Protein AF-A0A6V8MM05-F1 (afdb_monomer_lite)

pLDDT: mean 79.46, std 11.12, range [48.28, 94.5]

Structure (mmCIF, N/CA/C/O backbone):
data_AF-A0A6V8MM05-F1
#
_entry.id   AF-A0A6V8MM05-F1
#
loop_
_atom_site.group_PDB
_atom_site.id
_atom_site.type_symbol
_atom_site.label_atom_id
_atom_site.label_alt_id
_atom_site.label_comp_id
_atom_site.label_asym_id
_atom_site.label_entity_id
_atom_site.label_seq_id
_atom_site.pdbx_PDB_ins_code
_atom_site.Cartn_x
_atom_site.Cartn_y
_atom_site.Cartn_z
_atom_site.occupancy
_atom_site.B_iso_or_equiv
_atom_site.auth_seq_id
_atom_site.auth_comp_id
_atom_site.auth_asym_id
_atom_site.auth_atom_id
_atom_site.pdbx_PDB_model_num
ATOM 1 N N . MET A 1 1 ? 1.244 13.590 15.523 1.00 61.19 1 MET A N 1
ATOM 2 C CA . MET A 1 1 ? 1.813 14.209 14.298 1.00 61.19 1 MET A CA 1
ATOM 3 C C . MET A 1 1 ? 2.415 13.196 13.324 1.00 61.19 1 MET A C 1
ATOM 5 O O . MET A 1 1 ? 2.121 13.304 12.143 1.00 61.19 1 MET A O 1
ATOM 9 N N . ARG A 1 2 ? 3.175 12.181 13.776 1.00 66.50 2 ARG A N 1
ATOM 10 C CA . ARG A 1 2 ? 3.719 11.116 12.899 1.00 66.50 2 ARG A CA 1
ATOM 11 C C . ARG A 1 2 ? 2.676 10.431 12.002 1.00 66.50 2 ARG A C 1
ATOM 13 O O . ARG A 1 2 ? 2.949 10.214 10.832 1.00 66.50 2 ARG A O 1
ATOM 20 N N . THR A 1 3 ? 1.478 10.152 12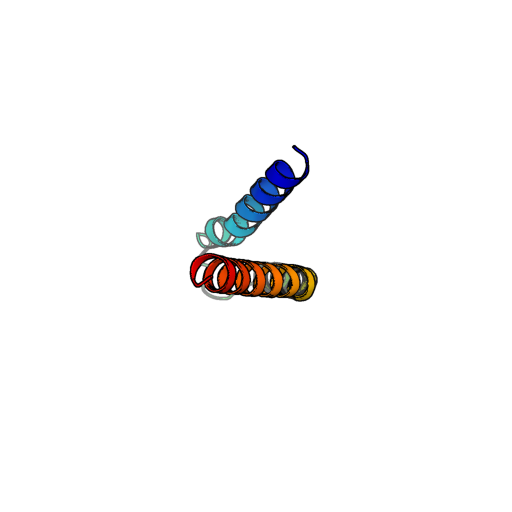.518 1.00 71.56 3 THR A N 1
ATOM 21 C CA . THR A 1 3 ? 0.409 9.489 11.749 1.00 71.56 3 THR A CA 1
ATOM 22 C C . THR A 1 3 ? -0.058 10.317 10.549 1.00 71.56 3 THR A C 1
ATOM 24 O O . THR A 1 3 ? -0.158 9.779 9.459 1.00 71.56 3 THR A O 1
ATOM 27 N N . ALA A 1 4 ? -0.256 11.631 10.714 1.00 76.62 4 ALA A N 1
ATOM 28 C CA . ALA A 1 4 ? -0.675 12.517 9.623 1.00 76.62 4 ALA A CA 1
ATOM 29 C C . ALA A 1 4 ? 0.410 12.665 8.545 1.00 76.62 4 ALA A C 1
ATOM 31 O O . ALA A 1 4 ? 0.106 12.651 7.358 1.00 76.62 4 ALA A O 1
ATOM 32 N N . ILE A 1 5 ? 1.681 12.743 8.955 1.00 82.69 5 ILE A N 1
ATOM 33 C CA . ILE A 1 5 ? 2.823 12.771 8.032 1.00 82.69 5 ILE A CA 1
ATOM 34 C C . ILE A 1 5 ? 2.883 11.473 7.218 1.00 82.69 5 ILE A C 1
ATOM 36 O O . ILE A 1 5 ? 3.014 11.529 6.000 1.00 82.69 5 ILE A O 1
ATOM 40 N N . ASN A 1 6 ? 2.705 10.312 7.856 1.00 82.88 6 ASN A N 1
ATOM 41 C CA . ASN A 1 6 ? 2.663 9.031 7.150 1.00 82.88 6 ASN A CA 1
ATOM 42 C C . ASN A 1 6 ? 1.473 8.928 6.188 1.00 82.88 6 ASN A C 1
ATOM 44 O O . ASN A 1 6 ? 1.640 8.398 5.094 1.00 82.88 6 ASN A O 1
ATOM 48 N N . THR A 1 7 ? 0.300 9.452 6.553 1.00 79.94 7 THR A N 1
ATOM 49 C CA . THR A 1 7 ? -0.857 9.512 5.647 1.00 79.94 7 THR A CA 1
ATOM 50 C C . THR A 1 7 ? -0.564 10.387 4.433 1.00 79.94 7 THR A C 1
ATOM 52 O O . THR A 1 7 ? -0.836 9.974 3.314 1.00 79.94 7 THR A O 1
ATOM 55 N N . ILE A 1 8 ? 0.045 11.560 4.624 1.00 83.19 8 ILE A N 1
ATOM 56 C CA . ILE A 1 8 ? 0.411 12.458 3.518 1.00 83.19 8 ILE A CA 1
ATOM 57 C C . ILE A 1 8 ? 1.452 11.801 2.605 1.00 83.19 8 ILE A C 1
ATOM 59 O O . ILE A 1 8 ? 1.291 11.821 1.388 1.00 83.19 8 ILE A O 1
ATOM 63 N N . ILE A 1 9 ? 2.484 11.171 3.173 1.00 83.69 9 ILE A N 1
ATOM 64 C CA . ILE A 1 9 ? 3.500 10.436 2.406 1.00 83.69 9 ILE A CA 1
ATOM 65 C C . ILE A 1 9 ? 2.856 9.288 1.619 1.00 83.69 9 ILE A C 1
ATOM 67 O O . ILE A 1 9 ? 3.172 9.110 0.445 1.00 83.69 9 ILE A O 1
ATOM 71 N N . ALA A 1 10 ? 1.919 8.550 2.221 1.00 80.88 10 ALA A N 1
ATOM 72 C CA . ALA A 1 10 ? 1.188 7.485 1.540 1.00 80.88 10 ALA A CA 1
ATOM 73 C C . ALA A 1 10 ? 0.339 8.019 0.373 1.00 80.88 10 ALA A C 1
ATOM 75 O O . ALA A 1 10 ? 0.355 7.428 -0.703 1.00 80.88 10 ALA A O 1
ATOM 76 N N . THR A 1 11 ? -0.339 9.158 0.543 1.00 79.31 11 THR A N 1
ATOM 77 C CA . THR A 1 11 ? -1.130 9.801 -0.521 1.00 79.31 11 THR A CA 1
ATOM 78 C C . THR A 1 11 ? -0.256 10.352 -1.649 1.00 79.31 11 THR A C 1
ATOM 80 O O . THR A 1 11 ? -0.635 10.287 -2.811 1.00 79.31 11 THR A O 1
ATOM 83 N N . LEU A 1 12 ? 0.926 10.888 -1.344 1.00 80.38 12 LEU A N 1
ATOM 84 C CA . LEU A 1 12 ? 1.848 11.383 -2.371 1.00 80.38 12 LEU A CA 1
ATOM 85 C C . LEU A 1 12 ? 2.532 10.236 -3.127 1.00 80.38 12 LEU A C 1
ATOM 87 O O . LEU A 1 12 ? 2.785 10.352 -4.325 1.00 80.38 12 LEU A O 1
ATOM 91 N N . ALA A 1 13 ? 2.778 9.104 -2.463 1.00 77.69 13 ALA A N 1
ATOM 92 C CA . ALA A 1 13 ? 3.350 7.917 -3.093 1.00 77.69 13 ALA A CA 1
ATOM 93 C C . ALA A 1 13 ? 2.438 7.316 -4.182 1.00 77.69 13 ALA A C 1
ATOM 95 O O . ALA A 1 13 ? 2.944 6.718 -5.132 1.00 77.69 13 ALA A O 1
ATOM 96 N N . THR A 1 14 ? 1.115 7.515 -4.107 1.00 77.81 14 THR A N 1
ATOM 97 C CA . THR A 1 14 ? 0.174 7.057 -5.148 1.00 77.81 14 THR A CA 1
ATOM 98 C C . THR A 1 14 ? 0.119 7.967 -6.378 1.00 77.81 14 THR A C 1
ATOM 100 O O . THR A 1 14 ? -0.481 7.576 -7.375 1.00 77.81 14 THR A O 1
ATOM 103 N N . ALA A 1 15 ? 0.759 9.144 -6.359 1.00 73.38 15 ALA A N 1
ATOM 104 C CA . ALA A 1 15 ? 0.800 10.067 -7.499 1.00 73.38 15 ALA A CA 1
ATOM 105 C C . ALA A 1 15 ? 1.889 9.718 -8.535 1.00 73.38 15 ALA A C 1
ATOM 107 O O . ALA A 1 15 ? 1.826 10.171 -9.678 1.00 73.38 15 ALA A O 1
ATOM 108 N N . ALA A 1 16 ? 2.872 8.887 -8.168 1.00 67.94 16 ALA A N 1
ATOM 109 C CA . ALA A 1 16 ? 3.977 8.492 -9.047 1.00 67.94 16 ALA A CA 1
ATOM 110 C C . ALA A 1 16 ? 3.548 7.844 -10.391 1.00 67.94 16 ALA A C 1
ATOM 112 O O . ALA A 1 16 ? 4.143 8.185 -11.415 1.00 67.94 16 ALA A O 1
ATOM 113 N N . PRO A 1 17 ? 2.507 6.984 -10.459 1.00 66.88 17 PRO A N 1
ATOM 114 C CA . PRO A 1 17 ? 2.034 6.402 -11.719 1.00 66.88 17 PRO A CA 1
ATOM 115 C C . PRO A 1 17 ? 1.439 7.437 -12.684 1.00 66.88 17 PRO A C 1
ATOM 117 O O . PRO A 1 17 ? 1.594 7.300 -13.894 1.00 66.88 17 PRO A O 1
ATOM 120 N N . ALA A 1 18 ? 0.797 8.491 -12.166 1.00 68.19 18 ALA A N 1
ATOM 121 C CA . ALA A 1 18 ? 0.208 9.548 -12.990 1.00 68.19 18 ALA A CA 1
ATOM 122 C C . ALA A 1 18 ? 1.281 10.386 -13.707 1.00 68.19 18 ALA A C 1
ATOM 124 O O . ALA A 1 18 ? 1.067 10.834 -14.829 1.00 68.19 18 ALA A O 1
ATOM 125 N N . LEU A 1 19 ? 2.455 10.554 -13.088 1.00 65.12 19 LEU A N 1
ATOM 126 C CA . LEU A 1 19 ? 3.577 11.280 -13.685 1.00 65.12 19 LEU A CA 1
ATOM 127 C C . LEU A 1 19 ? 4.301 10.461 -14.771 1.00 65.12 19 LEU A C 1
ATOM 129 O O . LEU A 1 19 ? 4.810 11.033 -15.731 1.00 65.12 19 LEU A O 1
ATOM 133 N N . ALA A 1 20 ? 4.312 9.129 -14.653 1.00 66.69 20 ALA A N 1
ATOM 134 C CA . ALA A 1 20 ? 4.925 8.224 -15.632 1.00 66.69 20 ALA A CA 1
ATOM 135 C C . ALA A 1 20 ? 4.068 8.000 -16.898 1.00 66.69 20 ALA A C 1
ATOM 137 O O . ALA A 1 20 ? 4.585 7.531 -17.910 1.00 66.69 20 ALA A O 1
ATOM 138 N N . ALA A 1 21 ? 2.777 8.354 -16.869 1.00 65.81 21 ALA A N 1
ATOM 139 C CA . ALA A 1 21 ? 1.836 8.129 -17.971 1.00 65.81 21 ALA A CA 1
ATOM 140 C C . ALA A 1 21 ? 2.104 8.980 -19.232 1.00 65.81 21 ALA A C 1
ATOM 142 O O . ALA A 1 21 ? 1.621 8.638 -20.307 1.00 65.81 21 ALA A O 1
ATOM 143 N N . ASN A 1 22 ? 2.890 10.060 -19.133 1.00 65.81 22 ASN A N 1
ATOM 144 C CA . ASN A 1 22 ? 3.184 10.951 -20.267 1.00 65.81 22 ASN A CA 1
ATOM 145 C C . ASN A 1 22 ? 4.276 10.434 -21.232 1.00 65.81 22 ASN A C 1
ATOM 147 O O . ASN A 1 22 ? 4.584 11.107 -22.214 1.00 65.81 22 ASN A O 1
ATOM 151 N N . GLY A 1 23 ? 4.876 9.265 -20.979 1.00 62.84 23 GLY A N 1
ATOM 152 C CA . GLY A 1 23 ? 5.888 8.650 -21.846 1.00 62.84 23 GLY A CA 1
ATOM 153 C C . GLY A 1 23 ? 5.300 7.562 -22.740 1.00 62.84 23 GLY A C 1
ATOM 154 O O . GLY A 1 23 ? 5.541 6.383 -22.496 1.00 62.84 23 GLY A O 1
ATOM 155 N N . ALA A 1 24 ? 4.512 7.938 -23.749 1.00 56.66 24 ALA A N 1
ATOM 156 C CA . ALA A 1 24 ? 3.969 6.997 -24.726 1.00 56.66 24 ALA A CA 1
ATOM 157 C C . ALA A 1 24 ? 5.090 6.468 -25.642 1.00 56.66 24 ALA A C 1
ATOM 159 O O . ALA A 1 24 ? 5.476 7.115 -26.613 1.00 56.66 24 ALA A O 1
ATOM 160 N N . ALA A 1 25 ? 5.628 5.297 -25.305 1.00 58.88 25 ALA A N 1
ATOM 161 C CA . ALA A 1 25 ? 6.270 4.409 -26.263 1.00 58.88 25 ALA A CA 1
ATOM 162 C C . ALA A 1 25 ? 5.255 3.316 -26.621 1.00 58.88 25 ALA A C 1
ATOM 164 O O . ALA A 1 25 ? 4.602 2.772 -25.733 1.00 58.88 25 ALA A O 1
ATOM 165 N N . GLU A 1 26 ? 5.134 3.007 -27.911 1.00 69.00 26 GLU A N 1
ATOM 166 C CA . GLU A 1 26 ? 4.176 2.046 -28.488 1.00 69.00 26 GLU A CA 1
ATOM 167 C C . GLU A 1 26 ? 4.277 0.628 -27.879 1.00 69.00 26 GLU A C 1
ATOM 169 O O . GLU A 1 26 ? 3.360 -0.177 -28.019 1.00 69.00 26 GLU A O 1
ATOM 174 N N . GLU A 1 27 ? 5.367 0.330 -27.158 1.00 74.56 27 GLU A N 1
ATOM 175 C CA . GLU A 1 27 ? 5.564 -0.915 -26.423 1.00 74.56 27 GLU A CA 1
ATOM 176 C C . GLU A 1 27 ? 6.110 -0.634 -25.006 1.00 74.56 27 GLU A C 1
ATOM 178 O O . GLU A 1 27 ? 7.098 0.099 -24.853 1.00 74.56 27 GLU A O 1
ATOM 183 N N . PRO A 1 28 ? 5.492 -1.188 -23.943 1.00 74.00 28 PRO A N 1
ATOM 184 C CA . PRO A 1 28 ? 5.938 -0.976 -22.572 1.00 74.00 28 PRO A CA 1
ATOM 185 C C . PRO A 1 28 ? 7.311 -1.621 -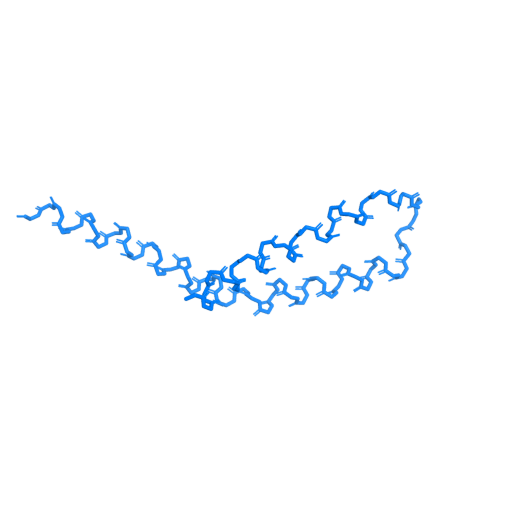22.358 1.00 74.00 28 PRO A C 1
ATOM 187 O O . PRO A 1 28 ? 7.437 -2.836 -22.203 1.00 74.00 28 PRO A O 1
ATOM 190 N N . GLY A 1 29 ? 8.354 -0.791 -22.331 1.00 82.62 29 GLY A N 1
ATOM 191 C CA . GLY A 1 29 ? 9.727 -1.241 -22.114 1.00 82.62 29 GLY A CA 1
ATOM 192 C C . GLY A 1 29 ? 9.939 -1.900 -20.745 1.00 82.62 29 GLY A C 1
ATOM 193 O O . GLY A 1 29 ? 9.171 -1.702 -19.801 1.00 82.62 29 GLY A O 1
ATOM 194 N N . LEU A 1 30 ? 11.039 -2.647 -20.607 1.00 86.56 30 LEU A N 1
ATOM 195 C CA . LEU A 1 30 ? 11.399 -3.397 -19.392 1.00 86.56 30 LEU A CA 1
ATOM 196 C C . LEU A 1 30 ? 11.309 -2.564 -18.099 1.00 86.56 30 LEU A C 1
ATOM 198 O O . LEU A 1 30 ? 10.871 -3.064 -17.066 1.00 86.56 30 LEU A O 1
ATOM 202 N N . LEU A 1 31 ? 11.693 -1.286 -18.156 1.00 83.00 31 LEU A N 1
ATOM 203 C CA . LEU A 1 31 ? 11.645 -0.372 -17.012 1.00 83.00 31 LEU A CA 1
ATOM 204 C C . LEU A 1 31 ? 10.212 -0.092 -16.538 1.00 83.00 31 LEU A C 1
ATOM 206 O O . LEU A 1 31 ? 9.985 0.009 -15.335 1.00 83.00 31 LEU A O 1
ATOM 210 N N . MET A 1 32 ? 9.243 -0.016 -17.454 1.00 83.31 32 MET A N 1
ATOM 211 C CA . MET A 1 32 ? 7.830 0.165 -17.115 1.00 83.31 32 MET A CA 1
ATOM 212 C C . MET A 1 32 ? 7.277 -1.079 -16.416 1.00 83.31 32 MET A C 1
ATOM 214 O O . MET A 1 32 ? 6.613 -0.962 -15.389 1.00 83.31 32 MET A O 1
ATOM 218 N N . TRP A 1 33 ? 7.620 -2.270 -16.913 1.00 84.50 33 TRP A N 1
ATOM 219 C CA . TRP A 1 33 ? 7.267 -3.540 -16.275 1.00 84.50 33 TRP A CA 1
ATOM 220 C C . TRP A 1 33 ? 7.903 -3.705 -14.893 1.00 84.50 33 TRP A C 1
ATOM 222 O O . TRP A 1 33 ? 7.229 -4.129 -13.956 1.00 84.50 33 TRP A O 1
ATOM 232 N N . ALA A 1 34 ? 9.174 -3.328 -14.740 1.00 88.56 34 ALA A N 1
ATOM 233 C CA . ALA A 1 34 ? 9.858 -3.350 -13.450 1.00 88.56 34 ALA 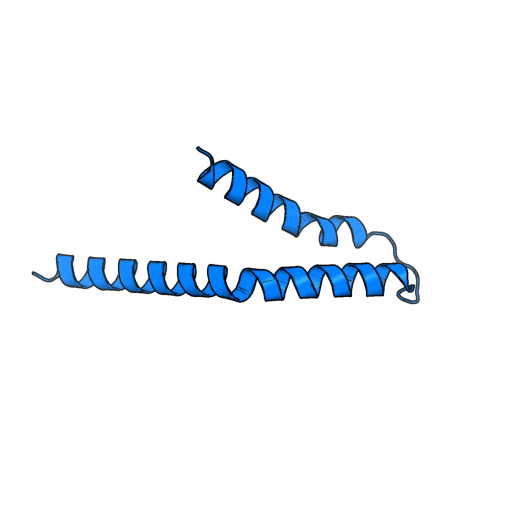A CA 1
ATOM 234 C C . ALA A 1 34 ? 9.228 -2.360 -12.454 1.00 88.56 34 ALA A C 1
ATOM 236 O O . ALA A 1 34 ? 9.011 -2.709 -11.293 1.00 88.56 34 ALA A O 1
ATOM 237 N N . PHE A 1 35 ? 8.877 -1.152 -12.907 1.00 85.06 35 PHE A N 1
ATOM 238 C CA . PHE A 1 35 ? 8.211 -0.144 -12.080 1.00 85.06 35 PHE A CA 1
ATOM 239 C C . PHE A 1 35 ? 6.803 -0.584 -11.660 1.00 85.06 35 PHE A C 1
ATOM 241 O O . PHE A 1 35 ? 6.445 -0.485 -10.486 1.00 85.06 35 PHE A O 1
ATOM 248 N N . LEU A 1 36 ? 6.028 -1.137 -12.596 1.00 87.00 36 LEU A N 1
ATOM 249 C CA . LEU A 1 36 ? 4.703 -1.690 -12.327 1.00 87.00 36 LEU A CA 1
ATOM 250 C C . LEU A 1 36 ? 4.776 -2.876 -11.356 1.00 87.00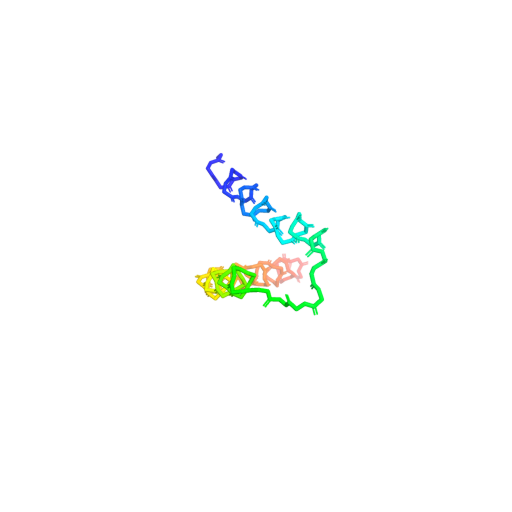 36 LEU A C 1
ATOM 252 O O . LEU A 1 36 ? 4.006 -2.931 -10.398 1.00 87.00 36 LEU A O 1
ATOM 256 N N . GLY A 1 37 ? 5.724 -3.795 -11.559 1.00 88.38 37 GLY A N 1
ATOM 257 C CA . GLY A 1 37 ? 5.958 -4.932 -10.670 1.00 88.38 37 GLY A CA 1
ATOM 258 C C . GLY A 1 37 ? 6.343 -4.496 -9.255 1.00 88.38 37 GLY A C 1
ATOM 259 O O . GLY A 1 37 ? 5.790 -5.005 -8.280 1.00 88.38 37 GLY A O 1
ATOM 260 N N . PHE A 1 38 ? 7.219 -3.497 -9.126 1.00 87.06 38 PHE A N 1
ATOM 261 C CA . PHE A 1 38 ? 7.569 -2.908 -7.832 1.00 87.06 38 PHE A CA 1
ATOM 262 C C . PHE A 1 38 ? 6.356 -2.253 -7.151 1.00 87.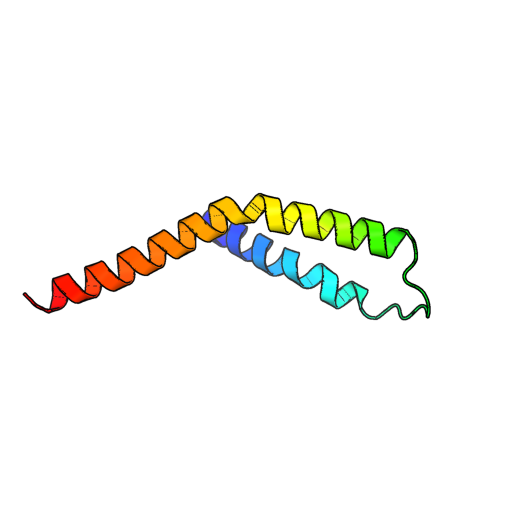06 38 PHE A C 1
ATOM 264 O O . PHE A 1 38 ? 6.100 -2.499 -5.970 1.00 87.06 38 PHE A O 1
ATOM 271 N N . GLY A 1 39 ? 5.556 -1.490 -7.903 1.00 86.94 39 GLY A N 1
ATOM 272 C CA . GLY A 1 39 ? 4.301 -0.915 -7.415 1.00 86.94 39 GLY A CA 1
ATOM 273 C C . GLY A 1 39 ? 3.309 -1.977 -6.931 1.00 86.94 39 GLY A C 1
ATOM 274 O O . GLY A 1 39 ? 2.708 -1.817 -5.867 1.00 86.94 39 GLY A O 1
ATOM 275 N N . ALA A 1 40 ? 3.187 -3.097 -7.648 1.00 87.50 40 ALA A N 1
ATOM 276 C CA . ALA A 1 40 ? 2.324 -4.213 -7.266 1.00 87.50 40 ALA A CA 1
ATOM 277 C C . ALA A 1 40 ? 2.753 -4.859 -5.936 1.00 87.50 40 ALA A C 1
ATOM 279 O O . ALA A 1 40 ? 1.904 -5.127 -5.084 1.00 87.50 40 ALA A O 1
ATOM 280 N N . VAL A 1 41 ? 4.059 -5.043 -5.709 1.00 89.75 41 VAL A N 1
ATOM 281 C CA . VAL A 1 41 ? 4.587 -5.568 -4.435 1.00 89.75 41 VAL A CA 1
ATOM 282 C C . VAL A 1 41 ? 4.255 -4.632 -3.272 1.00 89.75 41 VAL A C 1
ATOM 284 O O . VAL A 1 41 ? 3.860 -5.101 -2.205 1.00 89.75 41 VAL A O 1
ATOM 287 N N . ILE A 1 42 ? 4.346 -3.315 -3.474 1.00 87.00 42 ILE A N 1
ATOM 288 C CA . ILE A 1 42 ? 3.963 -2.325 -2.456 1.00 87.00 42 ILE A CA 1
ATOM 289 C C . ILE A 1 42 ? 2.462 -2.397 -2.159 1.00 87.00 42 ILE A C 1
ATOM 291 O O . ILE A 1 42 ? 2.076 -2.413 -0.989 1.00 87.00 42 ILE A O 1
ATOM 295 N N . LEU A 1 43 ? 1.618 -2.462 -3.196 1.00 84.56 43 LEU A N 1
ATOM 296 C CA . LEU A 1 43 ? 0.162 -2.595 -3.060 1.00 84.56 43 LEU A CA 1
ATOM 297 C C . LEU A 1 43 ? -0.216 -3.824 -2.224 1.00 84.56 43 LEU A C 1
ATOM 299 O O . LEU A 1 43 ? -1.024 -3.714 -1.302 1.00 84.56 43 LEU A O 1
ATOM 303 N N . VAL A 1 44 ? 0.406 -4.971 -2.503 1.00 90.06 44 VAL A N 1
ATOM 304 C CA . VAL A 1 44 ? 0.183 -6.209 -1.742 1.00 90.06 44 VAL A CA 1
ATOM 305 C C . VAL A 1 44 ? 0.746 -6.094 -0.323 1.00 90.06 44 VAL A C 1
ATOM 307 O O . VAL A 1 44 ? 0.084 -6.490 0.634 1.00 90.06 44 VAL A O 1
ATOM 310 N N . GLY A 1 45 ? 1.929 -5.498 -0.159 1.00 88.00 45 GLY A N 1
ATOM 311 C CA . GLY A 1 45 ? 2.587 -5.334 1.140 1.00 88.00 45 GLY A CA 1
ATOM 312 C C . GLY A 1 45 ? 1.787 -4.490 2.137 1.00 88.00 45 GLY A C 1
ATOM 313 O O . GLY A 1 45 ? 1.833 -4.750 3.339 1.00 88.00 45 GLY A O 1
ATOM 314 N N . GLN A 1 46 ? 1.000 -3.523 1.656 1.00 86.00 46 GLN A N 1
ATOM 315 C CA . GLN A 1 46 ? 0.107 -2.728 2.505 1.00 86.00 46 GLN A CA 1
ATOM 316 C C . GLN A 1 46 ? -1.330 -3.267 2.591 1.00 86.00 46 GLN A C 1
ATOM 318 O O . GLN A 1 46 ? -2.142 -2.709 3.331 1.00 86.00 46 GLN A O 1
ATOM 323 N N . ALA A 1 47 ? -1.667 -4.339 1.868 1.00 86.94 47 ALA A N 1
ATOM 324 C CA . ALA A 1 47 ? -3.033 -4.857 1.833 1.00 86.94 47 ALA A CA 1
ATOM 325 C C . ALA A 1 47 ? -3.517 -5.267 3.232 1.00 86.94 47 ALA A C 1
ATOM 327 O O . ALA A 1 47 ? -4.637 -4.950 3.620 1.00 86.94 47 ALA A O 1
ATOM 328 N N . VAL A 1 48 ? -2.647 -5.894 4.031 1.00 88.75 48 VAL A N 1
ATOM 329 C CA . VAL A 1 48 ? -2.958 -6.290 5.415 1.00 88.75 48 VAL A CA 1
ATOM 330 C C . VAL A 1 48 ? -3.292 -5.079 6.305 1.00 88.75 48 VAL A C 1
ATOM 332 O O . VAL A 1 48 ? -4.393 -5.056 6.860 1.00 88.75 48 VAL A O 1
ATOM 335 N N . PRO A 1 49 ? -2.426 -4.052 6.447 1.00 82.44 49 PRO A N 1
ATOM 336 C CA . PRO A 1 49 ? -2.762 -2.870 7.242 1.00 82.44 49 PRO A CA 1
ATOM 337 C C . PRO A 1 49 ? -3.969 -2.094 6.692 1.00 82.44 49 PRO A C 1
ATOM 339 O O . PRO A 1 49 ? -4.763 -1.584 7.484 1.00 82.44 49 PRO A O 1
ATOM 342 N N . ALA A 1 50 ? -4.169 -2.053 5.370 1.00 87.81 50 ALA A N 1
ATOM 343 C CA . ALA A 1 50 ? -5.340 -1.422 4.759 1.00 87.81 50 ALA A CA 1
ATOM 344 C C . ALA A 1 50 ? -6.649 -2.137 5.135 1.00 87.81 50 ALA A C 1
ATOM 346 O O . ALA A 1 50 ? -7.613 -1.494 5.555 1.00 87.81 50 ALA A O 1
ATOM 347 N N . VAL A 1 51 ? -6.673 -3.471 5.059 1.00 91.69 51 VAL A N 1
ATOM 348 C CA . VAL A 1 51 ? -7.830 -4.286 5.465 1.00 91.69 51 VAL A CA 1
ATOM 349 C C . VAL A 1 51 ? -8.101 -4.140 6.963 1.00 91.69 51 VAL A 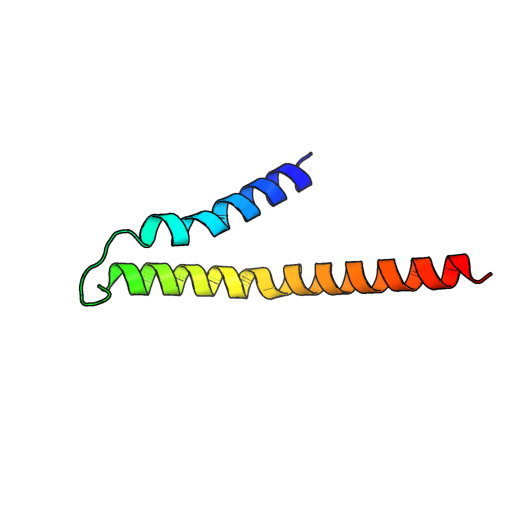C 1
ATOM 351 O O . VAL A 1 51 ? -9.253 -3.979 7.365 1.00 91.69 51 VAL A O 1
ATOM 354 N N . MET A 1 52 ? -7.056 -4.121 7.797 1.00 92.12 52 MET A N 1
ATOM 355 C CA . MET A 1 52 ? -7.196 -3.898 9.241 1.00 92.12 52 MET A CA 1
ATOM 356 C C . MET A 1 52 ? -7.869 -2.555 9.562 1.00 92.12 52 MET A C 1
ATOM 358 O O . MET A 1 52 ? -8.774 -2.504 10.399 1.00 92.12 52 MET A O 1
ATOM 362 N N . LEU A 1 53 ? -7.466 -1.477 8.882 1.00 93.06 53 LEU A N 1
ATOM 363 C CA . LEU A 1 53 ? -8.076 -0.153 9.037 1.00 93.06 53 LEU A CA 1
ATOM 364 C C . LEU A 1 53 ? -9.534 -0.132 8.569 1.00 93.06 53 LEU A C 1
ATOM 366 O O . LEU A 1 53 ? -10.385 0.433 9.259 1.00 93.06 53 LEU A O 1
ATOM 370 N N . LEU A 1 54 ? -9.836 -0.779 7.439 1.00 91.88 54 LEU A N 1
ATOM 371 C CA . LEU A 1 54 ? -11.194 -0.863 6.903 1.00 91.88 54 LEU A CA 1
ATOM 372 C C . LEU A 1 54 ? -12.139 -1.568 7.885 1.00 91.88 54 LEU A C 1
ATOM 374 O O . LEU A 1 54 ? -13.218 -1.056 8.185 1.00 91.88 54 LEU A O 1
ATOM 378 N N . ILE A 1 55 ? -11.707 -2.701 8.449 1.00 94.50 55 ILE A N 1
ATOM 379 C CA . ILE A 1 55 ? -12.462 -3.429 9.480 1.00 94.50 55 ILE A CA 1
ATOM 380 C C . ILE A 1 55 ? -12.678 -2.540 10.713 1.00 94.50 55 ILE A C 1
ATOM 382 O O . ILE A 1 55 ? -13.786 -2.487 11.249 1.00 94.50 55 ILE A O 1
ATOM 386 N N . GLY A 1 56 ? -11.642 -1.819 11.153 1.00 91.94 56 GLY A N 1
ATOM 387 C CA . GLY A 1 56 ? -11.734 -0.873 12.267 1.00 91.94 56 GLY A CA 1
ATOM 388 C C . GLY A 1 56 ? -12.772 0.229 12.035 1.00 91.94 56 GLY A C 1
ATOM 389 O O . GLY A 1 56 ? -13.593 0.482 12.918 1.00 91.94 56 GLY A O 1
ATOM 390 N N . MET A 1 57 ? -12.793 0.833 10.841 1.00 93.12 57 MET A N 1
ATOM 391 C CA . MET A 1 57 ? -13.795 1.840 10.465 1.00 93.12 57 MET A CA 1
ATOM 392 C C . MET A 1 57 ? -15.212 1.268 10.476 1.00 93.12 57 MET A C 1
ATOM 394 O O . MET A 1 57 ? -16.095 1.865 11.087 1.00 93.12 57 MET A O 1
ATOM 398 N N . VAL A 1 58 ? -15.434 0.106 9.854 1.00 93.81 58 VAL A N 1
ATOM 399 C CA . VAL A 1 58 ? -16.764 -0.528 9.806 1.00 93.81 58 VAL A CA 1
ATOM 400 C C . VAL A 1 58 ? -17.284 -0.802 11.217 1.00 93.81 58 VAL A C 1
ATOM 402 O O . VAL A 1 58 ? -18.407 -0.418 11.541 1.00 93.81 58 VAL A O 1
ATOM 405 N N . LYS A 1 59 ? -16.456 -1.388 12.089 1.00 89.31 59 LYS A N 1
ATOM 406 C CA . LYS A 1 59 ? -16.827 -1.629 13.491 1.00 89.31 59 LYS A CA 1
ATOM 407 C C . LYS A 1 59 ? -17.140 -0.333 14.243 1.00 89.31 59 LYS A C 1
ATOM 409 O O . LYS A 1 59 ? -18.099 -0.302 15.007 1.00 89.31 59 LYS A O 1
ATOM 414 N N . GLY A 1 60 ? -16.366 0.732 14.021 1.00 90.44 60 GLY A N 1
ATOM 415 C CA . GLY A 1 60 ? -16.604 2.039 14.643 1.00 90.44 60 GLY A CA 1
ATOM 416 C C . GLY A 1 60 ? -17.934 2.675 14.222 1.00 90.44 60 GLY A C 1
ATOM 417 O O . GLY A 1 60 ? -18.652 3.226 15.059 1.00 90.44 60 GLY A O 1
ATOM 418 N N . LEU A 1 61 ? -18.300 2.549 12.944 1.00 92.19 61 LEU A N 1
ATOM 419 C CA . LEU A 1 61 ? -19.581 3.039 12.428 1.00 92.19 61 LEU A CA 1
ATOM 420 C C . LEU A 1 61 ? -20.769 2.250 12.996 1.00 92.19 61 LEU A C 1
ATOM 422 O O . LEU A 1 61 ? -21.768 2.854 13.384 1.00 92.19 61 LEU A O 1
ATOM 426 N N . VAL A 1 62 ? -20.654 0.920 13.091 1.00 91.31 62 VAL A N 1
ATOM 427 C CA . VAL A 1 62 ? -21.706 0.059 13.663 1.00 91.31 62 VAL A CA 1
ATOM 428 C C . VAL A 1 62 ? -21.887 0.324 15.161 1.00 91.31 62 VAL A C 1
ATOM 430 O O . VAL A 1 62 ? -23.010 0.560 15.595 1.00 91.31 62 VAL A O 1
ATOM 433 N N . ALA A 1 63 ? -20.800 0.397 15.936 1.00 85.19 63 ALA A N 1
ATOM 434 C CA . ALA A 1 63 ? -20.863 0.664 17.377 1.00 85.19 63 ALA A CA 1
ATOM 435 C C . ALA A 1 63 ? -21.492 2.032 17.704 1.00 85.19 63 ALA A C 1
ATOM 437 O O . ALA A 1 63 ? -22.224 2.173 18.680 1.00 85.19 63 ALA A O 1
ATOM 438 N N . THR A 1 64 ? -21.254 3.041 16.859 1.00 78.25 64 THR A N 1
ATOM 439 C CA . THR A 1 64 ? -21.880 4.366 17.009 1.00 78.25 64 THR A CA 1
ATOM 440 C C . THR A 1 64 ? -23.391 4.320 16.756 1.00 78.25 64 THR A C 1
ATOM 442 O O . THR A 1 64 ? -24.136 5.117 17.323 1.00 78.25 64 THR A O 1
ATOM 445 N N . LYS A 1 65 ? -23.858 3.394 15.910 1.00 74.88 65 LYS A N 1
ATOM 446 C CA . LYS A 1 65 ? -25.281 3.217 15.607 1.00 74.88 65 LYS A CA 1
ATOM 447 C C . LYS A 1 65 ? -26.031 2.580 16.783 1.00 74.88 65 LYS A C 1
ATOM 449 O O . LYS A 1 65 ? -27.096 3.067 17.137 1.00 74.88 65 LYS A O 1
ATOM 454 N N . GLU A 1 66 ? -25.444 1.571 17.425 1.00 68.19 66 GLU A N 1
ATOM 455 C CA . GLU A 1 66 ? -26.030 0.896 18.598 1.00 68.19 66 GLU A CA 1
ATOM 456 C C . GLU A 1 66 ? -26.039 1.790 19.851 1.00 68.19 66 GLU A C 1
ATOM 458 O O . GLU A 1 66 ? -26.995 1.783 20.623 1.00 68.19 66 GLU A O 1
ATOM 463 N N . ALA A 1 67 ? -25.018 2.637 20.019 1.00 65.75 67 ALA A N 1
ATOM 464 C CA . ALA A 1 67 ? -24.950 3.605 21.117 1.00 65.75 67 ALA A CA 1
ATOM 465 C C . ALA A 1 67 ? -25.976 4.752 21.011 1.00 65.75 67 ALA A C 1
ATOM 467 O O . ALA A 1 67 ? -26.150 5.496 21.970 1.00 65.75 67 ALA A O 1
ATOM 468 N N . LYS A 1 68 ? -26.625 4.926 19.852 1.00 58.66 68 LYS A N 1
ATOM 469 C CA . LYS A 1 68 ? -27.628 5.977 19.609 1.00 58.66 68 LYS A CA 1
ATOM 470 C C . LYS A 1 68 ? -29.073 5.463 19.696 1.00 58.66 68 LYS A C 1
ATOM 472 O O . LYS A 1 68 ? -29.997 6.266 19.616 1.00 58.66 68 LYS A O 1
ATOM 477 N N . GLU A 1 69 ? -29.262 4.150 19.826 1.00 56.06 69 GLU A N 1
ATOM 478 C CA . GLU A 1 69 ? -30.574 3.484 19.897 1.00 56.06 69 GLU A CA 1
ATOM 479 C C . GLU A 1 69 ? -30.961 3.060 21.333 1.00 56.06 69 GLU A C 1
ATOM 481 O O . GLU A 1 69 ? -32.037 2.507 21.540 1.00 56.06 69 GLU A O 1
ATOM 486 N N . ASN A 1 70 ? -30.116 3.364 22.328 1.00 48.28 70 ASN A N 1
ATOM 487 C CA . ASN A 1 70 ? -30.405 3.251 23.766 1.00 48.28 70 ASN A CA 1
ATOM 488 C C . ASN A 1 70 ? -30.462 4.641 24.409 1.00 48.28 70 ASN A C 1
ATOM 490 O O . ASN A 1 70 ? -31.159 4.780 25.438 1.00 48.28 70 ASN A O 1
#

Sequence (70 aa):
MRTAINTIIATLATAAPALAANGAAEEPGLLMWAFLGFGAVILVGQAVPAVMLLIGMVKGLVATKEAKEN

Secondary structure (DSSP, 8-state):
-HHHHHHHHHHHHTTHHHHHTT---SS--HHHHHHHHHHHHHHHHTHHHHHHHHHHHHHHHHHHHHTT--

Radius of gyration: 18.53 Å; chains: 1; bounding box: 42×20×52 Å

Foldseek 3Di:
DVVVVVVVVVVVVVCVVVVVVVDDDVDQDPVNVVVVVVVVVVVVVCPVVVVVVVVVVVVVVVVVVVVVVD

Organism: NCBI:txid2740184